Protein AF-A0A644ZE69-F1 (afdb_monomer_lite)

Organism: NCBI:txid1076179

InterPro domains:
  IPR001525 C-5 cytosine methyltransferase [PF00145] (36-88)
  IPR029063 S-adenosyl-L-methionine-dependent methyltransferase superfamily [SSF53335] (14-93)
  IPR031303 DNA methylase, C-5 cytosine-specific, conserved site [PS00095] (69-87)

Foldseek 3Di:
DDDDDDDPVVCVVLVLLEDEPVDDHHQQALQDFRHDVVVRGTDFLQNLCVSLVHDPPDDADPDRSRSSNPSNPDHRPVVVVVVVVVVVVVVVVCVPPPPVPVVVVVVVD

pLDDT: mean 75.09, std 16.35, range [29.02, 94.81]

Secondary structure (DSSP, 8-state):
-----S-HHHHHHHHTTEE-TTSPPPPP-TT-PPEETTTTEEPPHHHHHHHTT--TTPPPPSSHHHHHHHHHSSPPHHHHHHHHHHHHHHHHHHTTTSHHHHHHHHHT-

Structure (mmCIF, N/CA/C/O backbone):
data_AF-A0A644ZE69-F1
#
_entry.id   AF-A0A644ZE69-F1
#
loop_
_atom_site.group_PDB
_atom_site.id
_atom_site.type_symbol
_atom_site.label_atom_id
_atom_site.label_alt_id
_atom_site.label_comp_id
_atom_site.label_asym_id
_atom_site.label_entity_id
_atom_site.label_seq_id
_atom_site.pdbx_PDB_ins_code
_atom_site.Cartn_x
_atom_site.Cartn_y
_atom_site.Cartn_z
_atom_site.occupancy
_atom_site.B_iso_or_equiv
_atom_site.auth_seq_id
_atom_site.auth_comp_id
_atom_site.auth_asym_id
_atom_site.auth_atom_id
_atom_site.pdbx_PDB_model_num
ATOM 1 N N . MET A 1 1 ? 11.233 -25.161 -15.217 1.00 29.02 1 MET A N 1
ATOM 2 C CA . MET A 1 1 ? 12.014 -25.892 -14.193 1.00 29.02 1 MET A CA 1
ATOM 3 C C . MET A 1 1 ? 12.637 -24.875 -13.248 1.00 29.02 1 MET A C 1
ATOM 5 O O . MET A 1 1 ? 13.274 -23.953 -13.741 1.00 29.02 1 MET A O 1
ATOM 9 N N . ARG A 1 2 ? 12.419 -24.976 -11.931 1.00 45.00 2 ARG A N 1
ATOM 10 C CA . ARG A 1 2 ? 13.084 -24.117 -10.934 1.00 45.00 2 ARG A CA 1
ATOM 11 C C . ARG A 1 2 ? 14.252 -24.894 -10.331 1.00 45.00 2 ARG A C 1
ATOM 13 O O . ARG A 1 2 ? 14.053 -25.996 -9.832 1.00 45.00 2 ARG A O 1
ATOM 20 N N . PHE A 1 3 ? 15.453 -24.331 -10.414 1.00 41.91 3 PHE A N 1
ATOM 21 C CA . PHE A 1 3 ? 16.638 -24.885 -9.770 1.00 41.91 3 PHE A CA 1
ATOM 22 C C . PHE A 1 3 ? 16.560 -24.614 -8.266 1.00 41.91 3 PHE A C 1
ATOM 24 O O . PHE A 1 3 ? 16.561 -23.464 -7.831 1.00 41.91 3 PHE A O 1
ATOM 31 N N . HIS A 1 4 ? 16.465 -25.691 -7.492 1.00 45.47 4 HIS A N 1
ATOM 32 C CA . HIS A 1 4 ? 16.636 -25.693 -6.046 1.00 45.47 4 HIS A CA 1
ATOM 33 C C . HIS A 1 4 ? 18.128 -25.497 -5.745 1.00 45.47 4 HIS A C 1
ATOM 35 O O . HIS A 1 4 ? 18.940 -26.359 -6.077 1.00 45.47 4 HIS A O 1
ATOM 41 N N . VAL A 1 5 ? 18.509 -24.383 -5.120 1.00 46.50 5 VAL A N 1
ATOM 42 C CA . VAL A 1 5 ? 19.857 -24.217 -4.554 1.00 46.50 5 VAL A CA 1
ATOM 43 C C . VAL A 1 5 ? 19.762 -24.497 -3.060 1.00 46.50 5 VAL A C 1
ATOM 45 O O . VAL A 1 5 ? 19.570 -23.570 -2.287 1.00 46.50 5 VAL A O 1
ATOM 48 N N . GLY A 1 6 ? 19.823 -25.788 -2.709 1.00 48.59 6 GLY A N 1
ATOM 49 C CA . GLY A 1 6 ? 20.314 -26.416 -1.464 1.00 48.59 6 GLY A CA 1
ATOM 50 C C . GLY A 1 6 ? 19.948 -25.896 -0.062 1.00 48.59 6 GLY A C 1
ATOM 51 O O . GLY A 1 6 ? 20.303 -26.554 0.907 1.00 48.59 6 GLY A O 1
ATOM 52 N N . ASP A 1 7 ? 19.277 -24.760 0.091 1.00 54.12 7 ASP A N 1
ATOM 53 C CA . ASP A 1 7 ? 19.073 -24.073 1.366 1.00 54.12 7 ASP A CA 1
ATOM 54 C C . ASP A 1 7 ? 17.609 -23.635 1.471 1.00 54.12 7 ASP A C 1
ATOM 56 O O . ASP A 1 7 ? 17.214 -22.619 0.894 1.00 54.12 7 ASP A O 1
ATOM 60 N N . HIS A 1 8 ? 16.807 -24.424 2.197 1.00 55.62 8 HIS A N 1
ATOM 61 C CA . HIS A 1 8 ? 15.355 -24.251 2.338 1.00 55.62 8 HIS A CA 1
ATOM 62 C C . HIS A 1 8 ? 14.946 -22.828 2.746 1.00 55.62 8 HIS A C 1
ATOM 64 O O . HIS A 1 8 ? 13.918 -22.327 2.291 1.00 55.62 8 HIS A O 1
ATOM 70 N N . ALA A 1 9 ? 15.759 -22.153 3.564 1.00 56.41 9 ALA A N 1
ATOM 71 C CA . ALA A 1 9 ? 15.479 -20.788 3.998 1.00 56.41 9 ALA A CA 1
ATOM 72 C C . ALA A 1 9 ? 15.647 -19.774 2.852 1.00 56.41 9 ALA A C 1
ATOM 74 O O . ALA A 1 9 ? 14.857 -18.838 2.717 1.00 56.41 9 ALA A O 1
ATOM 75 N N . LYS A 1 10 ? 16.650 -19.964 1.984 1.00 55.44 10 LYS A N 1
ATOM 76 C CA . LYS A 1 10 ? 16.876 -19.089 0.824 1.00 55.44 10 LYS A CA 1
ATOM 77 C C . LYS A 1 10 ? 15.859 -19.341 -0.280 1.00 55.44 10 LYS A C 1
ATOM 79 O O . LYS A 1 10 ? 15.419 -18.371 -0.898 1.00 55.44 10 LYS A O 1
ATOM 84 N N . THR A 1 11 ? 15.447 -20.592 -0.496 1.00 57.06 11 THR A N 1
ATOM 85 C CA . THR A 1 11 ? 14.377 -20.917 -1.449 1.00 57.06 11 THR A CA 1
ATOM 86 C C . THR A 1 11 ? 13.046 -20.326 -1.009 1.00 57.06 11 THR A C 1
ATOM 88 O O . THR A 1 11 ? 12.418 -19.676 -1.833 1.00 57.06 11 THR A O 1
ATOM 91 N N . GLN A 1 12 ? 12.658 -20.408 0.270 1.00 58.06 12 GLN A N 1
ATOM 92 C CA . GLN A 1 12 ? 11.402 -19.807 0.749 1.00 58.06 12 GLN A CA 1
ATOM 93 C C . GLN A 1 12 ? 11.359 -18.285 0.580 1.00 58.06 12 GLN A C 1
ATOM 95 O O . GLN A 1 12 ? 10.365 -17.745 0.101 1.00 58.06 12 GLN A O 1
ATOM 100 N N . ILE A 1 13 ? 12.442 -17.579 0.924 1.00 58.88 13 ILE A N 1
ATOM 101 C CA . ILE A 1 13 ? 12.503 -16.115 0.777 1.00 58.88 13 ILE A CA 1
ATOM 102 C C . ILE A 1 13 ? 12.477 -15.710 -0.702 1.00 58.88 13 ILE A C 1
ATOM 104 O O . ILE A 1 13 ? 11.883 -14.694 -1.059 1.00 58.88 13 ILE A O 1
ATOM 108 N N . GLN A 1 14 ? 13.119 -16.489 -1.575 1.00 59.81 14 GLN A N 1
ATOM 109 C CA . GLN A 1 14 ? 13.072 -16.249 -3.014 1.00 59.81 14 GLN A CA 1
ATOM 110 C C . GLN A 1 14 ? 11.692 -16.577 -3.590 1.00 59.81 14 GLN A C 1
ATOM 112 O O . GLN A 1 14 ? 11.190 -15.806 -4.400 1.00 59.81 14 GLN A O 1
ATOM 117 N N . GLU A 1 15 ? 11.069 -17.676 -3.163 1.00 62.69 15 GLU A N 1
ATOM 118 C CA . GLU A 1 15 ? 9.741 -18.130 -3.586 1.00 62.69 15 GLU A CA 1
ATOM 119 C C . GLU A 1 15 ? 8.643 -17.148 -3.181 1.00 62.69 15 GLU A C 1
ATOM 121 O O . GLU A 1 15 ? 7.838 -16.756 -4.023 1.00 62.69 15 GLU A O 1
ATOM 126 N N . ALA A 1 16 ? 8.704 -16.639 -1.950 1.00 61.41 16 ALA A N 1
ATOM 127 C CA . ALA A 1 16 ? 7.828 -15.593 -1.432 1.00 61.41 16 ALA A CA 1
ATOM 128 C C . ALA A 1 16 ? 8.028 -14.228 -2.110 1.00 61.41 16 ALA A C 1
ATOM 130 O O . ALA A 1 16 ? 7.372 -13.268 -1.728 1.00 61.41 16 ALA A O 1
ATOM 131 N N . TYR A 1 17 ? 8.937 -14.113 -3.083 1.00 66.06 17 TYR A N 1
ATOM 132 C CA . TYR A 1 17 ? 9.179 -12.896 -3.858 1.00 66.06 17 TYR A CA 1
ATOM 133 C C . TYR A 1 17 ? 8.608 -12.938 -5.278 1.00 66.06 17 TYR A C 1
ATOM 135 O O . TYR A 1 17 ? 8.706 -11.950 -6.021 1.00 66.06 17 TYR A O 1
ATOM 143 N N . TYR A 1 18 ? 8.044 -14.080 -5.671 1.00 70.12 18 TYR A N 1
ATOM 144 C CA . TYR A 1 18 ? 7.392 -14.233 -6.959 1.00 70.12 18 TYR A CA 1
ATOM 145 C C . TYR A 1 18 ? 5.899 -13.976 -6.820 1.00 70.12 18 TYR A C 1
ATOM 147 O O . TYR A 1 18 ? 5.216 -14.612 -6.023 1.00 70.12 18 TYR A O 1
ATOM 155 N N . CYS A 1 19 ? 5.403 -13.066 -7.645 1.00 67.56 19 CYS A N 1
ATOM 156 C CA . CYS A 1 19 ? 3.983 -12.953 -7.926 1.00 67.56 19 CYS A CA 1
ATOM 157 C C . CYS A 1 19 ? 3.657 -13.889 -9.092 1.00 67.56 19 CYS A C 1
ATOM 159 O O . CYS A 1 19 ? 4.442 -13.982 -10.042 1.00 67.56 19 CYS A O 1
ATOM 161 N N . ASN A 1 20 ? 2.489 -14.513 -9.051 1.00 69.12 20 ASN A N 1
ATOM 162 C CA . ASN A 1 20 ? 1.793 -15.035 -10.225 1.00 69.12 20 ASN A CA 1
ATOM 163 C C . ASN A 1 20 ? 0.406 -14.358 -10.279 1.00 69.12 20 ASN A C 1
ATOM 165 O O . ASN A 1 20 ? 0.027 -13.641 -9.349 1.00 69.12 20 ASN A O 1
ATOM 169 N N . LEU A 1 21 ? -0.335 -14.539 -11.371 1.00 69.19 21 LEU A N 1
ATOM 170 C CA . LEU A 1 21 ? -1.702 -14.006 -11.473 1.00 69.19 21 LEU A CA 1
ATOM 171 C C . LEU A 1 21 ? -2.702 -14.762 -10.578 1.00 69.19 21 LEU A C 1
ATOM 173 O O . LEU A 1 21 ? -3.738 -14.207 -10.225 1.00 69.19 21 LEU A O 1
ATOM 177 N N . ASP A 1 22 ? -2.362 -15.990 -10.184 1.00 69.75 22 ASP A N 1
ATOM 178 C CA . ASP A 1 22 ? -3.268 -16.938 -9.525 1.00 69.75 22 ASP A CA 1
ATOM 179 C C . ASP A 1 22 ? -3.059 -17.063 -7.999 1.00 69.75 22 ASP A C 1
ATOM 181 O O . ASP A 1 22 ? -3.650 -17.928 -7.356 1.00 69.75 22 ASP A O 1
ATOM 185 N N . SER A 1 23 ? -2.202 -16.238 -7.394 1.00 70.81 23 SER A N 1
ATOM 186 C CA . SER A 1 23 ? -1.808 -16.311 -5.977 1.00 70.81 23 SER A CA 1
ATOM 187 C C . SER A 1 23 ? -1.792 -14.931 -5.326 1.00 70.81 23 SER A C 1
ATOM 189 O O . SER A 1 23 ? -2.059 -13.893 -5.932 1.00 70.81 23 SER A O 1
ATOM 191 N N . TYR A 1 24 ? -1.480 -14.933 -4.036 1.00 70.75 24 TYR A N 1
ATOM 192 C CA . TYR A 1 24 ? -1.329 -13.742 -3.227 1.00 70.75 24 TYR A CA 1
ATOM 193 C C . TYR A 1 24 ? -0.107 -12.923 -3.639 1.00 70.75 24 TYR A C 1
ATOM 195 O O . TYR A 1 24 ? 0.928 -13.421 -4.086 1.00 70.75 24 TYR A O 1
ATOM 203 N N . THR A 1 25 ? -0.238 -11.617 -3.435 1.00 68.00 25 THR A N 1
ATOM 204 C CA . THR A 1 25 ? 0.862 -10.687 -3.645 1.00 68.00 25 THR A CA 1
ATOM 205 C C . THR A 1 25 ? 1.902 -10.847 -2.529 1.00 68.00 25 THR A C 1
ATOM 207 O O . THR A 1 25 ? 1.529 -10.894 -1.356 1.00 68.00 25 THR A O 1
ATOM 210 N N . PRO A 1 26 ? 3.202 -10.897 -2.860 1.00 74.62 26 PRO A N 1
ATOM 211 C CA . PRO A 1 26 ? 4.273 -10.920 -1.879 1.00 74.62 26 PRO A CA 1
ATOM 212 C C . PRO A 1 26 ? 4.395 -9.584 -1.137 1.00 74.62 26 PRO A C 1
ATOM 214 O O . PRO A 1 26 ? 4.063 -8.521 -1.666 1.00 74.62 26 PRO A O 1
ATOM 217 N N . SER A 1 27 ? 4.942 -9.620 0.077 1.00 75.38 27 SER A N 1
ATOM 218 C CA . SER A 1 27 ? 5.228 -8.404 0.841 1.00 75.38 27 SER A CA 1
ATOM 219 C C . SER A 1 27 ? 6.187 -7.489 0.074 1.00 75.38 27 SER A C 1
ATOM 221 O O . SER A 1 27 ? 7.251 -7.914 -0.385 1.00 75.38 27 SER A O 1
ATOM 223 N N . ILE A 1 28 ? 5.829 -6.210 -0.045 1.00 80.00 28 ILE A N 1
ATOM 224 C CA . ILE A 1 28 ? 6.685 -5.215 -0.695 1.00 80.00 28 ILE A CA 1
ATOM 225 C C . ILE A 1 28 ? 7.831 -4.875 0.253 1.00 80.00 28 ILE A C 1
ATOM 227 O O . ILE A 1 28 ? 7.608 -4.392 1.357 1.00 80.00 28 ILE A O 1
ATOM 231 N N . ILE A 1 29 ? 9.067 -5.111 -0.186 1.00 77.19 29 ILE A N 1
ATOM 232 C CA . ILE A 1 29 ? 10.273 -4.843 0.604 1.00 77.19 29 ILE A CA 1
ATOM 233 C C . ILE A 1 29 ? 11.019 -3.684 -0.041 1.00 77.19 29 ILE A C 1
ATOM 235 O O . ILE A 1 29 ? 11.271 -3.701 -1.239 1.00 77.19 29 ILE A O 1
ATOM 239 N N . ALA A 1 30 ? 11.458 -2.715 0.757 1.00 69.19 30 ALA A N 1
ATOM 240 C CA . ALA A 1 30 ? 12.148 -1.517 0.277 1.00 69.19 30 ALA A CA 1
ATOM 241 C C . ALA A 1 30 ? 13.383 -1.784 -0.613 1.00 69.19 30 ALA A C 1
ATOM 243 O O . ALA A 1 30 ? 13.744 -0.950 -1.441 1.00 69.19 30 ALA A O 1
ATOM 244 N N . ALA A 1 31 ? 14.045 -2.930 -0.433 1.00 66.00 31 ALA A N 1
ATOM 245 C CA . ALA A 1 31 ? 15.302 -3.268 -1.098 1.00 66.00 31 ALA A CA 1
ATOM 246 C C . ALA A 1 31 ? 15.141 -4.030 -2.425 1.00 66.00 31 ALA A C 1
ATOM 248 O O . ALA A 1 31 ? 16.123 -4.189 -3.152 1.00 66.00 31 ALA A O 1
ATOM 249 N N . ARG A 1 32 ? 13.948 -4.546 -2.748 1.00 70.38 32 ARG A N 1
ATOM 250 C CA . ARG A 1 32 ? 13.728 -5.347 -3.960 1.00 70.38 32 ARG A CA 1
ATOM 251 C C . ARG A 1 32 ? 12.350 -5.056 -4.566 1.00 70.38 32 ARG A C 1
ATOM 253 O O . ARG A 1 32 ? 11.432 -4.607 -3.897 1.00 70.38 32 ARG A O 1
ATOM 260 N N . ALA A 1 33 ? 12.217 -5.266 -5.872 1.00 71.12 33 ALA A N 1
ATOM 261 C CA . ALA A 1 33 ? 10.937 -5.159 -6.570 1.00 71.12 33 ALA A CA 1
ATOM 262 C C . ALA A 1 33 ? 10.379 -6.570 -6.784 1.00 71.12 33 ALA A C 1
ATOM 264 O O . ALA A 1 33 ? 11.134 -7.404 -7.299 1.00 71.12 33 ALA A O 1
ATOM 265 N N . PRO A 1 34 ? 9.119 -6.873 -6.426 1.00 78.06 34 PRO A N 1
ATOM 266 C CA . PRO A 1 34 ? 8.611 -8.223 -6.601 1.00 78.06 34 PRO A CA 1
ATOM 267 C C . PRO A 1 34 ? 8.513 -8.592 -8.086 1.00 78.06 34 PRO A C 1
ATOM 269 O O . PRO A 1 34 ? 8.270 -7.742 -8.955 1.00 78.06 34 PRO A O 1
ATOM 272 N N . LYS A 1 35 ? 8.800 -9.863 -8.378 1.00 77.62 35 LYS A N 1
ATOM 273 C CA . LYS A 1 35 ? 8.980 -10.378 -9.740 1.00 77.62 35 LYS A CA 1
ATOM 274 C C . LYS A 1 35 ? 7.734 -11.119 -10.189 1.00 77.62 35 LYS A C 1
ATOM 276 O O . LYS A 1 35 ? 7.335 -12.083 -9.548 1.00 77.62 35 LYS A O 1
ATOM 281 N N . LEU A 1 36 ? 7.183 -10.725 -11.328 1.00 77.44 36 LEU A N 1
ATOM 282 C CA . LEU A 1 36 ? 6.108 -11.443 -11.994 1.00 77.44 36 LEU A CA 1
ATOM 283 C C . LEU A 1 36 ? 6.738 -12.374 -13.031 1.00 77.44 36 LEU A C 1
ATOM 285 O O . LEU A 1 36 ? 7.055 -11.961 -14.147 1.00 77.44 36 LEU A O 1
ATOM 289 N N . TRP A 1 37 ? 7.005 -13.612 -12.615 1.00 72.88 37 TRP A N 1
ATOM 290 C CA . TRP A 1 37 ? 7.783 -14.562 -13.416 1.00 72.88 37 TRP A CA 1
ATOM 291 C C . TRP A 1 37 ? 7.070 -14.944 -14.713 1.00 72.88 37 TRP A C 1
ATOM 293 O O . TRP A 1 37 ? 7.709 -14.993 -15.761 1.00 72.88 37 TRP A O 1
ATOM 303 N N . ASP A 1 38 ? 5.751 -15.121 -14.652 1.00 75.88 38 ASP A N 1
ATOM 304 C CA . ASP A 1 38 ? 4.940 -15.542 -15.800 1.00 75.88 38 ASP A CA 1
ATOM 305 C C . ASP A 1 38 ? 4.954 -14.504 -16.931 1.00 75.88 38 ASP A C 1
ATOM 307 O O . ASP A 1 38 ? 4.916 -14.860 -18.104 1.00 75.88 38 ASP A O 1
ATOM 311 N N . LEU A 1 39 ? 5.072 -13.215 -16.582 1.00 78.94 39 LEU A N 1
ATOM 312 C CA . LEU A 1 39 ? 5.156 -12.108 -17.543 1.00 78.94 39 LEU A CA 1
ATOM 313 C C . LEU A 1 39 ? 6.592 -11.617 -17.791 1.00 78.94 39 LEU A C 1
ATOM 315 O O . LEU A 1 39 ? 6.782 -10.647 -18.521 1.00 78.94 39 LEU A O 1
ATOM 319 N N . GLY A 1 40 ? 7.604 -12.220 -17.159 1.00 81.50 40 GLY A N 1
ATOM 320 C CA . GLY A 1 40 ? 9.010 -11.843 -17.341 1.00 81.50 40 GLY A CA 1
ATOM 321 C C . GLY A 1 40 ? 9.369 -10.407 -16.925 1.00 81.50 40 GLY A C 1
ATOM 322 O O . GLY A 1 40 ? 10.376 -9.875 -17.392 1.00 81.50 40 GLY A O 1
ATOM 323 N N . ARG A 1 41 ? 8.578 -9.759 -16.054 1.00 85.25 41 ARG A N 1
ATOM 324 C CA . ARG A 1 41 ? 8.799 -8.362 -15.620 1.00 85.25 41 ARG A CA 1
ATOM 325 C C . ARG A 1 41 ? 8.682 -8.173 -14.106 1.00 85.25 41 ARG A C 1
ATOM 327 O 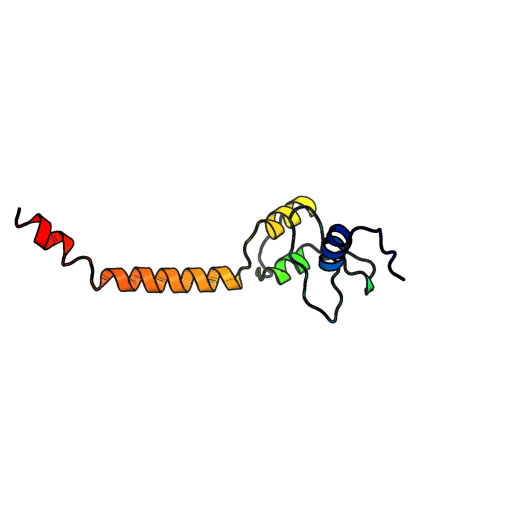O . ARG A 1 41 ? 8.198 -9.039 -13.385 1.00 85.25 41 ARG A O 1
ATOM 334 N N . HIS A 1 42 ? 9.103 -7.009 -13.613 1.00 84.12 42 HIS A N 1
ATOM 335 C CA . HIS A 1 42 ? 8.854 -6.589 -12.229 1.00 84.12 42 HIS A CA 1
ATOM 336 C C . HIS A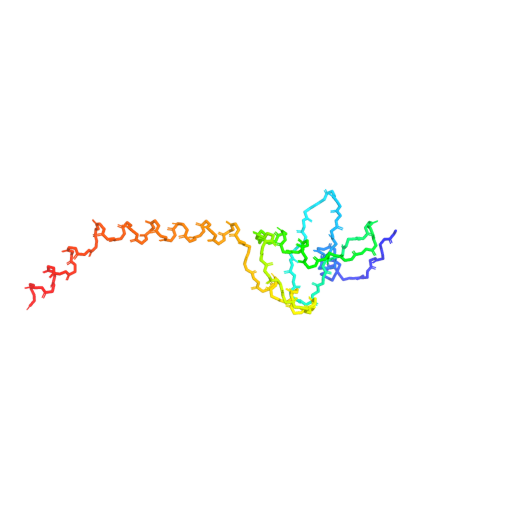 1 42 ? 7.542 -5.803 -12.125 1.00 84.12 42 HIS A C 1
ATOM 338 O O . HIS A 1 42 ? 7.078 -5.220 -13.113 1.00 84.12 42 HIS A O 1
ATOM 344 N N . LEU A 1 43 ? 6.978 -5.746 -10.917 1.00 85.25 43 LEU A N 1
ATOM 345 C CA . LEU A 1 43 ? 5.915 -4.794 -10.604 1.00 85.25 43 LEU A CA 1
ATOM 346 C C . LEU A 1 43 ? 6.421 -3.354 -10.774 1.00 85.25 43 LEU A C 1
ATOM 348 O O . LEU A 1 43 ? 7.524 -2.993 -10.342 1.00 85.25 43 LEU A O 1
ATOM 352 N N . SER A 1 44 ? 5.593 -2.540 -11.418 1.00 88.75 44 SER A N 1
ATOM 353 C CA . SER A 1 44 ? 5.768 -1.096 -11.507 1.00 88.75 44 SER A CA 1
ATOM 354 C C . SER A 1 44 ? 5.493 -0.440 -10.157 1.00 88.75 44 SER A C 1
ATOM 356 O O . SER A 1 44 ? 4.782 -0.979 -9.307 1.00 88.75 44 SER A O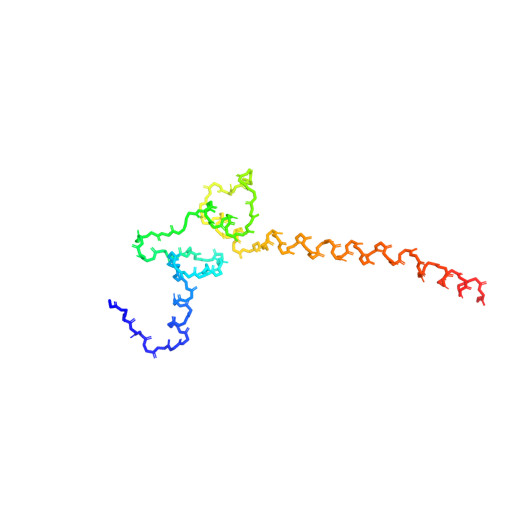 1
ATOM 358 N N . ASP A 1 45 ? 6.024 0.764 -9.965 1.00 90.19 45 ASP A N 1
ATOM 359 C CA . ASP A 1 45 ? 5.864 1.488 -8.701 1.00 90.19 45 ASP A CA 1
ATOM 360 C C . ASP A 1 45 ? 4.386 1.793 -8.420 1.00 90.19 45 ASP A C 1
ATOM 362 O O . ASP A 1 45 ? 3.940 1.749 -7.273 1.00 90.19 45 ASP A O 1
ATOM 366 N N . ARG A 1 46 ? 3.592 2.010 -9.478 1.00 90.69 46 ARG A N 1
ATOM 367 C CA . ARG A 1 46 ? 2.151 2.225 -9.347 1.00 90.6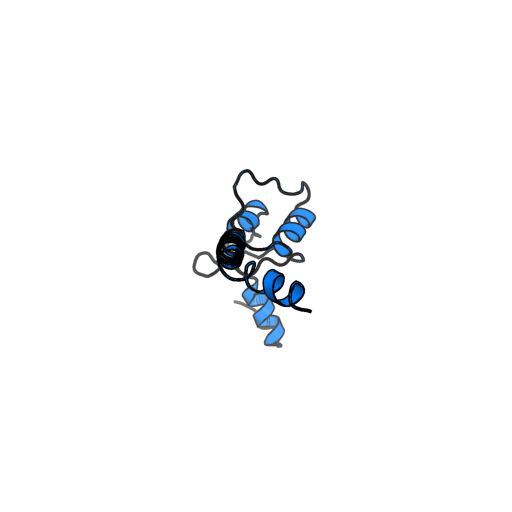9 46 ARG A CA 1
ATOM 368 C C . ARG A 1 46 ? 1.411 0.962 -8.925 1.00 90.69 46 ARG A C 1
ATOM 370 O O . ARG A 1 46 ? 0.551 1.057 -8.055 1.00 90.69 46 ARG A O 1
ATOM 377 N N . GLU A 1 47 ? 1.746 -0.196 -9.493 1.00 89.25 47 GLU A N 1
ATOM 378 C CA . GLU A 1 47 ? 1.168 -1.478 -9.067 1.00 89.25 47 GLU A CA 1
ATOM 379 C C . GLU A 1 47 ? 1.518 -1.767 -7.603 1.00 89.25 47 GLU A C 1
ATOM 381 O O . GLU A 1 47 ? 0.626 -2.068 -6.817 1.00 89.25 47 GLU A O 1
ATOM 386 N N . CYS A 1 48 ? 2.776 -1.562 -7.198 1.00 88.56 48 CYS A N 1
ATOM 387 C CA . CYS A 1 48 ? 3.195 -1.660 -5.796 1.00 88.56 48 CYS A CA 1
ATOM 388 C C . CYS A 1 48 ? 2.382 -0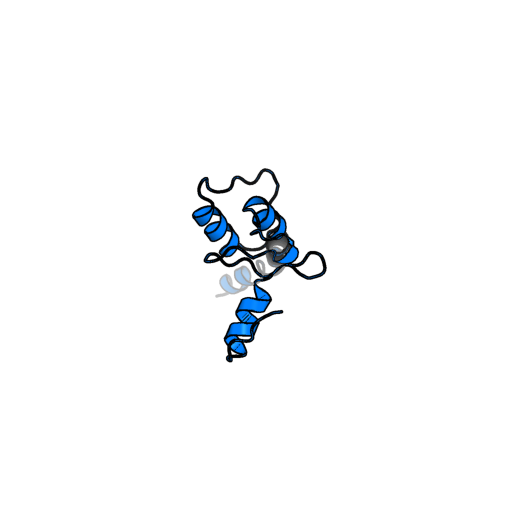.737 -4.875 1.00 88.56 48 CYS A C 1
ATOM 390 O O . CYS A 1 48 ? 1.980 -1.124 -3.782 1.00 88.56 48 CYS A O 1
ATOM 392 N N . ALA A 1 49 ? 2.104 0.488 -5.311 1.00 90.88 49 ALA A N 1
ATOM 393 C CA . ALA A 1 49 ? 1.326 1.417 -4.512 1.00 90.88 49 ALA A CA 1
ATOM 394 C C . ALA A 1 49 ? -0.166 1.043 -4.436 1.00 90.88 49 ALA A C 1
ATOM 396 O O . ALA A 1 49 ? -0.773 1.219 -3.382 1.00 90.88 49 ALA A O 1
ATOM 397 N N . ARG A 1 50 ? -0.744 0.473 -5.503 1.00 90.75 50 ARG A N 1
ATOM 398 C CA . ARG A 1 50 ? -2.101 -0.104 -5.471 1.00 90.75 50 ARG A CA 1
ATOM 399 C C . ARG A 1 50 ? -2.191 -1.268 -4.496 1.00 90.75 50 ARG A C 1
ATOM 401 O O . ARG A 1 50 ? -3.146 -1.342 -3.734 1.00 90.75 50 ARG A O 1
ATOM 408 N N . LEU A 1 51 ? -1.179 -2.133 -4.483 1.00 87.88 51 LEU A N 1
ATOM 409 C CA . LEU A 1 51 ? -1.086 -3.255 -3.546 1.00 87.88 51 LEU A CA 1
ATOM 410 C C . LEU A 1 51 ? -1.053 -2.783 -2.086 1.00 87.88 51 LEU A C 1
ATOM 412 O O . LEU A 1 51 ? -1.669 -3.399 -1.224 1.00 87.88 51 LEU A O 1
ATOM 416 N N . GLN A 1 52 ? -0.402 -1.650 -1.819 1.00 89.50 52 GLN A N 1
ATOM 417 C CA . GLN A 1 52 ? -0.411 -0.996 -0.506 1.00 89.50 52 GLN A CA 1
ATOM 418 C C . GLN A 1 52 ? -1.709 -0.211 -0.209 1.00 89.50 52 GLN A C 1
ATOM 420 O O . GLN A 1 52 ? -1.887 0.301 0.898 1.00 89.50 52 GLN A O 1
ATOM 425 N N . GLY A 1 53 ? -2.629 -0.114 -1.174 1.00 91.44 53 GLY A N 1
ATOM 426 C CA . GLY A 1 53 ? -3.904 0.591 -1.051 1.00 91.44 53 GLY A CA 1
ATOM 427 C C . GLY A 1 53 ? -3.809 2.115 -1.154 1.00 91.44 53 GLY A C 1
ATOM 428 O O . GLY A 1 53 ? -4.718 2.810 -0.703 1.00 91.44 53 GLY A O 1
ATOM 429 N N . PHE A 1 54 ? -2.729 2.655 -1.728 1.00 93.25 54 PHE A N 1
ATOM 430 C CA . PHE A 1 54 ? -2.626 4.094 -1.974 1.00 93.25 54 PHE A CA 1
ATOM 431 C C . PHE A 1 54 ? -3.604 4.547 -3.064 1.00 93.25 54 PHE A C 1
ATOM 433 O O . PHE A 1 54 ? -3.785 3.835 -4.055 1.00 93.25 54 PHE A O 1
ATOM 440 N N . PRO A 1 55 ? -4.177 5.758 -2.940 1.00 93.12 55 PRO A N 1
ATOM 441 C CA . PRO A 1 55 ? -5.005 6.326 -3.994 1.00 93.12 55 PRO A CA 1
ATOM 442 C C . PRO A 1 55 ? -4.179 6.596 -5.261 1.00 93.12 55 PRO A C 1
ATOM 444 O O . PRO A 1 55 ? -2.975 6.860 -5.200 1.00 93.12 55 PRO A O 1
ATOM 447 N N . GLU A 1 56 ? -4.838 6.584 -6.422 1.00 91.00 56 GLU A N 1
ATOM 448 C CA . GLU A 1 56 ? -4.204 6.875 -7.723 1.00 91.00 56 GLU A CA 1
ATOM 449 C C . GLU A 1 56 ? -3.577 8.272 -7.778 1.00 91.00 56 GLU A C 1
ATOM 451 O O . GLU A 1 56 ? -2.546 8.464 -8.421 1.00 91.00 56 GLU A O 1
ATOM 456 N N . SER A 1 57 ? -4.159 9.229 -7.052 1.00 92.88 57 SER A N 1
ATOM 457 C CA . SER A 1 57 ? -3.657 10.598 -6.923 1.00 92.88 57 SER A CA 1
ATOM 458 C C . SER A 1 57 ? -2.403 10.719 -6.053 1.00 92.88 57 SER A C 1
ATOM 460 O O . SER A 1 57 ? -1.806 11.792 -6.000 1.00 92.88 57 SER A O 1
ATOM 462 N N . PHE A 1 58 ? -1.984 9.651 -5.361 1.00 92.31 58 PHE A N 1
ATOM 463 C CA . PHE A 1 58 ? -0.782 9.688 -4.536 1.00 92.31 58 PHE A CA 1
ATOM 464 C C . PHE A 1 58 ? 0.466 9.841 -5.406 1.00 92.31 58 PHE A C 1
ATOM 466 O O . PHE A 1 58 ? 0.740 8.992 -6.263 1.00 92.31 58 PHE A O 1
ATOM 473 N N . VAL A 1 59 ? 1.225 10.906 -5.147 1.00 91.75 59 VAL A N 1
ATOM 474 C CA . VAL A 1 59 ? 2.455 11.249 -5.864 1.00 91.75 59 VAL A CA 1
ATOM 475 C C . VAL A 1 59 ? 3.615 10.425 -5.310 1.00 91.75 59 VAL A C 1
ATOM 477 O O . VAL A 1 59 ? 3.991 10.557 -4.147 1.00 91.75 59 VAL A O 1
ATOM 480 N N . LEU A 1 60 ? 4.183 9.568 -6.155 1.00 90.56 60 LEU A N 1
ATOM 481 C CA . LEU A 1 60 ? 5.384 8.792 -5.843 1.00 90.56 60 LEU A CA 1
ATOM 482 C C . LEU A 1 60 ? 6.650 9.606 -6.144 1.00 90.56 60 LEU A C 1
ATOM 484 O O . LEU A 1 60 ? 6.623 10.555 -6.927 1.00 90.56 60 LEU A O 1
ATOM 488 N N . ALA A 1 61 ? 7.778 9.212 -5.548 1.00 90.00 61 ALA A N 1
ATOM 489 C CA . ALA A 1 61 ? 9.075 9.791 -5.891 1.00 90.00 61 ALA A CA 1
ATOM 490 C C . ALA A 1 61 ? 9.415 9.591 -7.381 1.00 90.00 61 ALA A C 1
ATOM 492 O O . ALA A 1 61 ? 9.080 8.569 -7.977 1.00 90.00 61 ALA A O 1
ATOM 493 N N . SER A 1 62 ? 10.155 10.540 -7.960 1.00 87.69 62 SER A N 1
ATOM 494 C CA . SER A 1 62 ? 10.578 10.502 -9.370 1.00 87.69 62 SER A CA 1
ATOM 495 C C . SER A 1 62 ? 11.533 9.348 -9.696 1.00 87.69 62 SER A C 1
ATOM 497 O O . SER A 1 62 ? 11.621 8.919 -10.844 1.00 87.69 62 SER A O 1
ATOM 499 N N . SER A 1 63 ? 12.247 8.825 -8.695 1.00 89.44 63 SER A N 1
ATOM 500 C CA . SER A 1 63 ? 13.125 7.664 -8.834 1.00 89.44 63 SER A CA 1
ATOM 501 C C . SER A 1 63 ? 12.424 6.391 -8.367 1.00 89.44 63 SER A C 1
ATOM 503 O O . SER A 1 63 ? 12.025 6.296 -7.205 1.00 89.44 63 SER A O 1
ATOM 505 N N . SER A 1 64 ? 12.377 5.370 -9.229 1.00 85.94 64 SER A N 1
ATOM 506 C CA . SER A 1 64 ? 11.759 4.074 -8.905 1.00 85.94 64 SER A CA 1
ATOM 507 C C . SER A 1 64 ? 12.358 3.416 -7.661 1.00 85.94 64 SER A C 1
ATOM 509 O O . SER A 1 64 ? 11.639 2.854 -6.837 1.00 85.94 64 SER A O 1
ATOM 511 N N . THR A 1 65 ? 13.672 3.545 -7.458 1.00 86.00 65 THR A N 1
ATOM 512 C CA . THR A 1 65 ? 14.346 3.015 -6.265 1.00 86.00 65 THR A CA 1
ATOM 513 C C . THR A 1 65 ? 13.850 3.696 -4.991 1.00 86.00 65 THR A C 1
ATOM 515 O O . THR A 1 65 ? 13.588 3.032 -3.989 1.00 86.00 65 THR A O 1
ATOM 518 N N . GLN A 1 66 ? 13.689 5.021 -5.020 1.00 88.88 66 GLN A N 1
ATOM 519 C CA . GLN A 1 66 ? 13.196 5.777 -3.868 1.00 88.88 66 GLN A CA 1
ATOM 520 C C . GLN A 1 66 ? 11.708 5.519 -3.627 1.00 88.88 66 GLN A C 1
ATOM 522 O O . GLN A 1 66 ? 11.320 5.298 -2.484 1.00 88.88 66 GLN A O 1
ATOM 527 N N . ALA A 1 67 ? 10.898 5.467 -4.687 1.00 89.06 67 ALA A N 1
ATOM 528 C CA . ALA A 1 67 ? 9.476 5.151 -4.600 1.00 89.06 67 ALA A CA 1
ATOM 529 C C . ALA A 1 67 ? 9.256 3.758 -3.992 1.00 89.06 67 ALA A C 1
ATOM 531 O O . ALA A 1 67 ? 8.489 3.608 -3.046 1.00 89.06 67 ALA A O 1
ATOM 532 N N . LYS A 1 68 ? 9.994 2.740 -4.448 1.00 86.38 68 LYS A N 1
ATOM 533 C CA . LYS A 1 68 ? 9.939 1.387 -3.869 1.00 86.38 68 LYS A CA 1
ATOM 534 C C . LYS A 1 68 ? 10.388 1.352 -2.416 1.00 86.38 68 LYS A C 1
ATOM 536 O O . LYS A 1 68 ? 9.761 0.669 -1.611 1.00 86.38 68 LYS A O 1
ATOM 541 N N . LYS A 1 69 ? 11.419 2.120 -2.055 1.00 87.31 69 LYS A N 1
ATOM 542 C CA . LYS A 1 69 ? 11.846 2.262 -0.658 1.00 87.31 69 LYS A CA 1
ATOM 543 C C . LYS A 1 69 ? 10.759 2.901 0.210 1.00 87.31 69 LYS A C 1
ATOM 545 O O . LYS A 1 69 ? 10.503 2.408 1.303 1.00 87.31 69 LYS A O 1
ATOM 550 N N . GLN A 1 70 ? 10.105 3.955 -0.278 1.00 89.88 70 GLN A N 1
ATOM 551 C CA . GLN A 1 70 ? 8.980 4.598 0.406 1.00 89.88 70 GLN A CA 1
ATOM 552 C C . GLN A 1 70 ? 7.820 3.620 0.592 1.00 89.88 70 GLN A C 1
ATOM 554 O O . GLN A 1 70 ? 7.334 3.465 1.704 1.00 89.88 70 GLN A O 1
ATOM 559 N N . LEU A 1 71 ? 7.428 2.915 -0.471 1.00 89.44 71 LEU A N 1
ATOM 560 C CA . LEU A 1 71 ? 6.322 1.958 -0.446 1.00 89.44 71 LEU A CA 1
ATOM 561 C C . LEU A 1 71 ? 6.609 0.739 0.437 1.00 89.44 71 LEU A C 1
ATOM 563 O O . LEU A 1 71 ? 5.710 0.273 1.126 1.00 89.44 71 LEU A O 1
ATOM 567 N N . GLY A 1 72 ? 7.842 0.229 0.435 1.00 86.81 72 GLY A N 1
ATOM 568 C CA . GLY A 1 72 ? 8.237 -0.916 1.258 1.00 86.81 72 GLY A CA 1
ATOM 569 C C . GLY A 1 72 ? 8.395 -0.590 2.745 1.00 86.81 72 GLY A C 1
ATOM 570 O O . GLY A 1 72 ? 8.234 -1.475 3.574 1.00 86.81 72 GLY A O 1
ATOM 571 N N . ASN A 1 73 ? 8.688 0.668 3.088 1.00 87.88 73 ASN A N 1
ATOM 572 C CA . ASN A 1 73 ? 8.714 1.141 4.477 1.00 87.88 73 ASN A CA 1
ATOM 573 C C . ASN A 1 73 ? 7.360 1.688 4.947 1.00 87.88 73 ASN A C 1
ATOM 575 O O . ASN A 1 73 ? 7.226 2.077 6.107 1.00 87.88 73 ASN A O 1
ATOM 579 N N . SER A 1 74 ? 6.384 1.792 4.047 1.00 88.69 74 SER A N 1
ATOM 580 C CA . SER A 1 74 ? 5.066 2.301 4.386 1.00 88.69 74 SER A CA 1
ATOM 581 C C . SER A 1 74 ? 4.178 1.212 4.975 1.00 88.69 74 SER A C 1
ATOM 583 O O . SER A 1 74 ? 4.441 0.016 4.851 1.00 88.69 74 SER A O 1
ATOM 585 N N . VAL A 1 75 ? 3.095 1.654 5.602 1.00 87.94 75 VAL A N 1
ATOM 586 C CA . VAL A 1 75 ? 2.036 0.792 6.114 1.00 87.94 75 VAL A CA 1
ATOM 587 C C . VAL A 1 75 ? 0.894 0.783 5.103 1.00 87.94 75 VAL A C 1
ATOM 589 O O . VAL A 1 75 ? 0.543 1.823 4.546 1.00 87.94 75 VAL A O 1
ATOM 592 N N . THR A 1 76 ? 0.281 -0.381 4.894 1.00 90.94 76 THR A N 1
ATOM 593 C CA . THR A 1 76 ? -0.918 -0.536 4.059 1.00 90.94 76 THR A CA 1
ATOM 594 C C . THR A 1 76 ? -2.031 0.415 4.506 1.00 90.94 76 THR A C 1
ATOM 596 O O . THR A 1 76 ? -2.502 0.326 5.646 1.00 90.94 76 THR A O 1
ATOM 599 N N . VAL A 1 77 ? -2.501 1.267 3.591 1.00 92.50 77 VAL A N 1
ATOM 600 C CA . VAL A 1 77 ? -3.510 2.308 3.859 1.00 92.50 77 VAL A CA 1
ATOM 601 C C . VAL A 1 77 ? -4.797 1.735 4.480 1.00 92.50 77 VAL A C 1
ATOM 603 O O . VAL A 1 77 ? -5.223 2.243 5.516 1.00 92.50 77 VAL A O 1
ATOM 606 N N . PRO A 1 78 ? -5.393 0.635 3.972 1.00 92.00 78 PRO A N 1
ATOM 607 C CA . PRO A 1 78 ? -6.643 0.114 4.534 1.00 92.00 78 PRO A CA 1
ATOM 608 C C . PRO A 1 78 ? -6.506 -0.383 5.979 1.00 92.00 78 PRO A C 1
ATOM 610 O O . PRO A 1 78 ? -7.470 -0.348 6.744 1.00 92.00 78 PRO A O 1
ATOM 613 N N . VAL A 1 79 ? -5.317 -0.862 6.355 1.00 91.62 79 VAL A N 1
ATOM 614 C CA . VAL A 1 79 ? -5.043 -1.372 7.704 1.00 91.62 79 VAL A CA 1
ATOM 615 C C . VAL A 1 79 ? -4.914 -0.212 8.679 1.00 91.62 79 VAL A C 1
ATOM 617 O O . VAL A 1 79 ? -5.592 -0.206 9.706 1.00 91.62 79 VAL A O 1
ATOM 620 N N . ILE A 1 80 ? -4.108 0.801 8.343 1.00 92.38 80 ILE A N 1
ATOM 621 C CA . ILE A 1 80 ? -3.929 1.957 9.224 1.00 92.38 80 ILE A CA 1
ATOM 622 C C . ILE A 1 80 ? -5.233 2.743 9.396 1.00 92.38 80 ILE A C 1
ATOM 624 O O . ILE A 1 80 ? -5.523 3.178 10.504 1.00 92.38 80 ILE A O 1
ATOM 628 N N . THR A 1 81 ? -6.080 2.845 8.364 1.00 93.31 81 THR A N 1
ATOM 629 C CA . THR A 1 81 ? -7.404 3.479 8.488 1.00 93.31 81 THR A CA 1
ATOM 630 C C . THR A 1 81 ? -8.272 2.803 9.550 1.00 93.31 81 THR A C 1
ATOM 632 O O . THR A 1 81 ? -8.914 3.491 10.341 1.00 93.31 81 THR A O 1
ATOM 635 N N . LYS A 1 82 ? -8.277 1.464 9.609 1.00 94.81 82 LYS A N 1
ATOM 636 C CA . LYS A 1 82 ? -9.026 0.721 10.635 1.00 94.81 82 LYS A CA 1
ATOM 637 C C . LYS A 1 82 ? -8.440 0.934 12.028 1.00 94.81 82 LYS A C 1
ATOM 639 O O . LYS A 1 82 ? -9.192 1.198 12.955 1.00 94.81 82 LYS A O 1
ATOM 644 N N . ILE A 1 83 ? -7.113 0.871 12.159 1.00 93.00 83 ILE A N 1
ATOM 645 C CA . ILE A 1 83 ? -6.427 1.098 13.440 1.00 93.00 83 ILE A CA 1
ATOM 646 C C . ILE A 1 83 ? -6.742 2.498 13.974 1.00 93.00 83 ILE A C 1
ATOM 648 O O . ILE A 1 83 ? -7.150 2.636 15.120 1.00 93.00 83 ILE A O 1
ATOM 652 N N . VAL A 1 84 ? -6.609 3.529 13.135 1.00 93.81 84 VAL A N 1
ATOM 653 C CA . VAL A 1 84 ? -6.884 4.920 13.522 1.00 93.81 84 VAL A CA 1
ATOM 654 C C . VAL A 1 84 ? -8.341 5.104 13.938 1.00 93.81 84 VAL A C 1
ATOM 656 O O . VAL A 1 84 ? -8.598 5.794 14.919 1.00 93.81 84 VAL A O 1
ATOM 659 N N . LYS A 1 85 ? -9.290 4.463 13.247 1.00 94.00 85 LYS A N 1
ATOM 660 C CA . LYS A 1 85 ? -10.702 4.498 13.639 1.00 94.00 85 LYS A CA 1
ATOM 661 C C . LYS A 1 85 ? -10.907 3.950 15.055 1.00 94.00 85 LYS A C 1
ATOM 663 O O . LYS A 1 85 ? -11.487 4.638 15.885 1.00 94.00 85 LYS A O 1
ATOM 668 N N . GLU A 1 86 ? -10.380 2.761 15.342 1.00 93.19 86 GLU A N 1
ATOM 669 C CA . GLU A 1 86 ? -10.489 2.150 16.675 1.00 93.19 86 GLU A CA 1
ATOM 670 C C . GLU A 1 86 ? -9.779 2.982 17.750 1.00 93.19 86 GLU A C 1
ATOM 672 O O . GLU A 1 86 ? -10.271 3.104 18.870 1.00 93.19 86 GLU A O 1
ATOM 677 N N . MET A 1 87 ? -8.639 3.597 17.413 1.00 91.69 87 MET A N 1
ATOM 678 C CA . MET A 1 87 ? -7.954 4.523 18.313 1.00 91.69 87 MET A CA 1
ATOM 679 C C . MET A 1 87 ? -8.847 5.718 18.650 1.00 91.69 87 MET A C 1
ATOM 681 O O . MET A 1 87 ? -9.023 6.010 19.828 1.00 91.69 87 MET A O 1
ATOM 68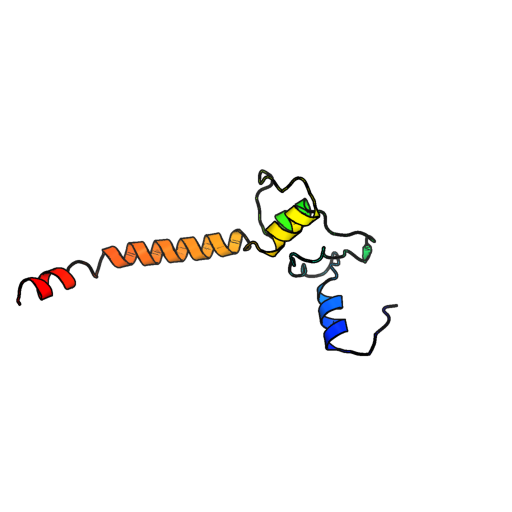5 N N . ILE A 1 88 ? -9.434 6.386 17.651 1.00 91.88 88 ILE A N 1
ATOM 686 C CA . ILE A 1 88 ? -10.337 7.528 17.864 1.00 91.88 88 ILE A CA 1
ATOM 687 C C . ILE A 1 88 ? -11.530 7.110 18.728 1.00 91.88 88 ILE A C 1
ATOM 689 O O . ILE A 1 88 ? -11.813 7.774 19.721 1.00 91.88 88 ILE A O 1
ATOM 693 N N . ASP A 1 89 ? -12.166 5.980 18.417 1.00 89.69 89 ASP A N 1
ATOM 694 C CA . ASP A 1 89 ? -13.305 5.469 19.184 1.00 89.69 89 ASP A CA 1
ATOM 695 C C . ASP A 1 89 ? -12.924 5.180 20.648 1.00 89.69 89 ASP A C 1
ATOM 697 O O . ASP A 1 89 ? -13.708 5.439 21.564 1.00 89.69 89 ASP A O 1
ATOM 701 N N . ALA A 1 90 ? -11.718 4.660 20.896 1.00 88.31 90 ALA A N 1
ATOM 702 C CA . ALA A 1 90 ? -11.202 4.434 22.244 1.00 88.31 90 ALA A CA 1
ATOM 703 C C . ALA A 1 90 ? -10.890 5.746 22.983 1.00 88.31 90 ALA A C 1
ATOM 705 O O . ALA A 1 90 ? -11.213 5.867 24.165 1.00 88.31 90 ALA A O 1
ATOM 706 N N . TYR A 1 91 ? -10.302 6.731 22.297 1.00 84.25 91 TYR A N 1
ATOM 707 C CA . TYR A 1 91 ? -10.033 8.056 22.859 1.00 84.25 91 TYR A CA 1
ATOM 708 C C . TYR A 1 91 ? -11.333 8.784 23.221 1.00 84.25 91 TYR A C 1
ATOM 710 O O . TYR A 1 91 ? -11.466 9.242 24.351 1.00 84.25 91 TYR A O 1
ATOM 718 N N . SER A 1 92 ? -12.331 8.800 22.334 1.00 83.38 92 SER A N 1
ATOM 719 C CA . SER A 1 92 ? -13.625 9.450 22.589 1.00 83.38 92 SER A CA 1
ATOM 720 C C . SER A 1 92 ? -14.435 8.792 23.712 1.00 83.38 92 SER A C 1
ATOM 722 O O . SER A 1 92 ? -15.205 9.466 24.389 1.00 83.38 92 SER A O 1
ATOM 724 N N . LYS A 1 93 ? -14.266 7.485 23.955 1.00 69.88 93 LYS A N 1
ATOM 725 C CA . LYS A 1 93 ? -14.880 6.798 25.109 1.00 69.88 93 LYS A CA 1
ATOM 726 C C . LYS A 1 93 ? -14.216 7.161 26.438 1.00 69.88 93 LYS A C 1
ATOM 728 O O . LYS A 1 93 ? -14.864 7.076 27.479 1.00 69.88 93 LYS A O 1
ATOM 733 N N . LYS A 1 94 ? -12.938 7.550 26.416 1.00 59.88 94 LYS A N 1
ATOM 734 C CA . LYS A 1 94 ? -12.161 7.880 27.618 1.00 59.88 94 LYS A CA 1
ATOM 735 C C . LYS A 1 94 ? -12.640 9.182 28.278 1.00 59.88 94 LYS A C 1
ATOM 737 O O . LYS A 1 94 ? -12.610 9.285 29.503 1.00 59.88 94 LYS A O 1
ATOM 742 N N . ASP A 1 95 ? -13.188 10.104 27.486 1.00 55.94 95 ASP A N 1
ATOM 743 C CA . ASP A 1 95 ? -13.723 11.392 27.953 1.00 55.94 95 ASP A CA 1
ATOM 744 C C . ASP A 1 95 ? -15.052 11.285 28.731 1.00 55.94 95 ASP A C 1
ATOM 746 O O . ASP A 1 95 ? -15.458 12.248 29.373 1.00 55.94 95 ASP A O 1
ATOM 750 N N . LEU A 1 96 ? -15.724 10.124 28.741 1.00 55.06 96 LEU A N 1
ATOM 751 C CA . LEU A 1 96 ? -17.028 9.946 29.406 1.00 55.06 96 LEU A CA 1
ATOM 752 C C . LEU A 1 96 ? -16.963 9.274 30.790 1.00 55.06 96 LEU A C 1
ATOM 754 O O . LEU A 1 96 ? -18.006 9.094 31.412 1.00 55.06 96 LEU A O 1
ATOM 758 N N . GLY A 1 97 ? -15.781 8.886 31.289 1.00 53.88 97 GLY A N 1
ATOM 759 C CA . GLY A 1 97 ? -15.704 8.125 32.549 1.00 53.88 97 GLY A CA 1
ATOM 760 C C . GLY A 1 97 ? -14.435 8.249 33.391 1.00 53.88 97 GLY A C 1
ATOM 761 O O . GLY A 1 97 ? -14.369 7.605 34.434 1.00 53.88 97 GLY A O 1
ATOM 762 N N . GLN A 1 98 ? -13.428 9.032 32.985 1.00 53.75 98 GLN A N 1
ATOM 763 C CA . GLN A 1 98 ? -12.186 9.180 33.769 1.00 53.75 98 GLN A CA 1
ATOM 764 C C . GLN A 1 98 ? -11.890 10.602 34.261 1.00 53.75 98 GLN A C 1
ATOM 766 O O . GLN A 1 98 ? -11.060 10.754 35.150 1.00 53.75 98 GLN A O 1
ATOM 771 N N . ILE A 1 99 ? -12.591 11.631 33.776 1.00 55.50 99 ILE A N 1
ATOM 772 C CA . ILE A 1 99 ? -12.309 13.016 34.192 1.00 55.50 99 ILE A CA 1
ATOM 773 C C . ILE A 1 99 ? -12.932 13.345 35.565 1.00 55.50 99 ILE A C 1
ATOM 775 O O . ILE A 1 99 ? -12.365 14.132 36.318 1.00 55.50 99 ILE A O 1
ATOM 779 N N . GLU A 1 100 ? -14.041 12.707 35.957 1.00 51.62 100 GLU A N 1
ATOM 780 C CA . GLU A 1 100 ? -14.694 13.015 37.243 1.00 51.62 100 GLU A CA 1
ATOM 781 C C . GLU A 1 100 ? -14.009 12.397 38.478 1.00 51.62 100 GLU A C 1
ATOM 783 O O . GLU A 1 100 ? -14.199 12.913 39.577 1.00 51.62 100 GLU A O 1
ATOM 788 N N . LEU A 1 101 ? -13.176 11.352 38.343 1.00 50.97 101 LEU A N 1
ATOM 789 C CA . LEU A 1 101 ? -12.520 10.736 39.512 1.00 50.97 101 LEU A CA 1
ATOM 790 C C . LEU A 1 101 ? -11.190 11.401 39.905 1.00 50.97 101 LEU A C 1
ATOM 792 O O . LEU A 1 101 ? -10.938 11.570 41.097 1.00 50.97 101 LEU A O 1
ATOM 796 N N . GLU A 1 102 ? -10.360 11.841 38.952 1.00 54.31 102 GLU A N 1
ATOM 797 C CA . GLU A 1 102 ? -9.046 12.426 39.288 1.00 54.31 102 GLU A CA 1
ATOM 798 C C . GLU A 1 102 ? -9.151 13.824 39.939 1.00 54.31 102 GLU A C 1
ATOM 800 O O . GLU A 1 102 ? -8.300 14.208 40.746 1.00 54.31 102 GLU A O 1
ATOM 805 N N . LEU A 1 103 ? -10.219 14.584 39.667 1.00 53.75 103 LEU A N 1
ATOM 806 C CA . LEU A 1 103 ? -10.419 15.915 40.262 1.00 53.75 103 LEU A CA 1
ATOM 807 C C . LEU A 1 103 ? -10.913 15.853 41.717 1.00 53.75 103 LEU A C 1
ATOM 809 O O . LEU A 1 103 ? -10.484 16.657 42.546 1.00 53.75 103 LEU A O 1
ATOM 813 N N . VAL A 1 104 ? -11.768 14.884 42.058 1.00 54.44 104 VAL A N 1
ATOM 814 C CA . VAL A 1 104 ? -12.340 14.754 43.412 1.00 54.44 104 VAL A CA 1
ATOM 815 C C . VAL A 1 104 ? -11.321 14.188 44.408 1.00 54.44 104 VAL A C 1
ATOM 817 O O . VAL A 1 104 ? -11.313 14.587 45.574 1.00 54.44 104 VAL A O 1
ATOM 820 N N . GLU A 1 105 ? -10.416 13.311 43.966 1.00 54.94 105 GLU A N 1
ATOM 821 C CA . GLU A 1 105 ? -9.346 12.770 44.819 1.00 54.94 105 GLU A CA 1
ATOM 822 C C . GLU A 1 105 ? -8.261 13.805 45.149 1.00 54.94 105 GLU A C 1
ATOM 824 O O . GLU A 1 105 ? -7.644 13.740 46.214 1.00 54.94 105 GLU A O 1
ATOM 829 N N . THR A 1 106 ? -8.058 14.793 44.274 1.00 56.25 106 THR A N 1
ATOM 830 C CA . THR A 1 106 ? -7.064 15.857 44.476 1.00 56.25 106 THR A CA 1
ATOM 831 C C . THR A 1 106 ? -7.599 17.002 45.348 1.00 56.25 106 THR A C 1
ATOM 833 O O . THR A 1 106 ? -6.818 17.672 46.012 1.00 56.25 106 THR A O 1
ATOM 836 N N . MET A 1 107 ? -8.922 17.210 45.402 1.00 51.59 107 MET A N 1
ATOM 837 C CA . MET A 1 107 ? -9.557 18.238 46.247 1.00 51.59 107 MET A CA 1
ATOM 838 C C . MET A 1 107 ? -9.813 17.802 47.701 1.00 51.59 107 MET A C 1
ATOM 840 O O . MET A 1 107 ? -10.148 18.644 48.530 1.00 51.59 107 MET A O 1
ATOM 844 N N . ASN A 1 108 ? -9.676 16.509 48.014 1.00 51.75 108 ASN A N 1
ATOM 845 C CA . ASN A 1 108 ? -9.892 15.949 49.358 1.00 51.75 108 ASN A CA 1
ATOM 846 C C . ASN A 1 108 ? -8.585 15.546 50.080 1.00 51.75 108 ASN A C 1
ATOM 848 O O . ASN A 1 108 ? -8.630 14.800 51.060 1.00 51.75 108 ASN A O 1
ATOM 852 N N . LYS A 1 109 ? -7.430 16.026 49.607 1.00 47.97 109 LYS A N 1
ATOM 853 C CA . LYS A 1 109 ? -6.141 16.001 50.320 1.00 47.97 109 LYS A CA 1
ATOM 854 C C . LYS A 1 109 ? -5.734 17.419 50.687 1.00 47.97 109 LYS A C 1
ATOM 856 O O . LYS A 1 109 ? -5.148 17.570 51.779 1.00 47.97 109 LYS A O 1
#

Radius of gyration: 22.68 Å; chains: 1; bounding box: 37×45×68 Å

Sequence (109 aa):
MRFHVGDHAKTQIQEAYYCNLDSYTPSIIAARAPKLWDLGRHLSDRECARLQGFPESFVLASSSTQAKKQLGNSVTVPVITKIVKEMIDAYSKKDLGQIELELVETMNK